Protein AF-A0A271LH63-F1 (afdb_monomer)

Nearest PDB struc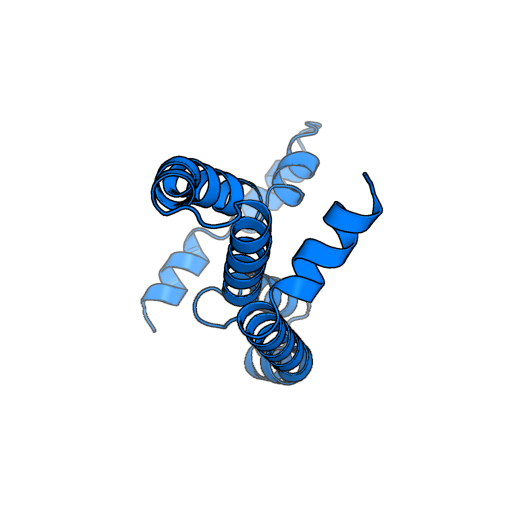tures (foldseek):
  8thi-assembly1_A  TM=7.192E-01  e=2.950E-02  Haemophilus influenzae Rd KW20

Organism: NCBI:txid241416

Foldseek 3Di:
DVVVVVVVVPPQDPVNVVVVVVDPDPVVVVVVPPPPPVVLCVVLVVCVVVCVVVVHDSQLVSVLSSLVSVLVCCDVVNNVVLVVCCVVVVDDSVVSCVVCVVVSVVSVVVSVVCVVCVCVSVVVVVVVD

Structure (mmCIF, N/CA/C/O backbone):
data_AF-A0A271LH63-F1
#
_entry.id   AF-A0A271LH63-F1
#
loop_
_atom_site.group_PDB
_atom_site.id
_atom_site.type_symbol
_atom_site.label_atom_id
_atom_site.label_alt_id
_atom_site.label_comp_id
_atom_site.label_asym_id
_atom_site.label_entity_id
_atom_site.label_seq_id
_atom_site.pdbx_PDB_ins_code
_atom_site.Cartn_x
_atom_site.Cartn_y
_atom_site.Cartn_z
_atom_site.occupancy
_atom_site.B_iso_or_equiv
_atom_site.auth_seq_id
_atom_site.auth_comp_id
_atom_site.auth_asym_id
_atom_site.auth_atom_id
_atom_site.pdbx_PDB_model_num
ATOM 1 N N . MET A 1 1 ? 2.373 13.135 -20.362 1.00 41.72 1 MET A N 1
ATOM 2 C CA . MET A 1 1 ? 3.712 12.720 -20.856 1.00 41.72 1 MET A CA 1
ATOM 3 C C . MET A 1 1 ? 4.876 13.642 -20.453 1.00 41.72 1 MET A C 1
ATOM 5 O O . MET A 1 1 ? 6.009 13.194 -20.572 1.00 41.72 1 MET A O 1
ATOM 9 N N . ARG A 1 2 ? 4.662 14.882 -19.965 1.00 28.45 2 ARG A N 1
ATOM 10 C CA . ARG A 1 2 ? 5.755 15.718 -19.408 1.00 28.45 2 ARG A CA 1
ATOM 11 C C . ARG A 1 2 ? 6.118 15.373 -17.955 1.00 28.45 2 ARG A C 1
ATOM 13 O O . ARG A 1 2 ? 7.293 15.272 -17.653 1.00 28.45 2 ARG A O 1
ATOM 20 N N . VAL A 1 3 ? 5.133 15.033 -17.122 1.00 44.97 3 VAL A N 1
ATOM 21 C CA . VAL A 1 3 ? 5.335 14.721 -15.689 1.00 44.97 3 VAL A CA 1
ATOM 22 C C . VAL A 1 3 ? 6.283 13.531 -15.435 1.00 44.97 3 VAL A C 1
ATOM 24 O O . VAL A 1 3 ? 7.049 13.549 -14.482 1.00 44.97 3 VAL A O 1
ATOM 27 N N . GLN A 1 4 ? 6.325 12.529 -16.324 1.00 42.66 4 GLN A N 1
ATOM 28 C CA . GLN A 1 4 ? 7.280 11.412 -16.198 1.00 42.66 4 GLN A CA 1
ATOM 29 C C . GLN A 1 4 ? 8.722 11.751 -16.617 1.00 42.66 4 GLN A C 1
ATOM 31 O O . GLN A 1 4 ? 9.629 10.960 -16.359 1.00 42.66 4 GLN A O 1
ATOM 36 N N . ARG A 1 5 ? 8.962 12.894 -17.278 1.00 45.81 5 ARG A N 1
ATOM 37 C CA . ARG A 1 5 ? 10.326 13.337 -17.610 1.00 45.81 5 ARG A CA 1
ATOM 38 C C . ARG A 1 5 ? 10.970 14.101 -16.457 1.00 45.81 5 ARG A C 1
ATOM 40 O O . ARG A 1 5 ? 12.153 13.883 -16.230 1.00 45.81 5 ARG A O 1
ATOM 47 N N . GLU A 1 6 ? 10.208 14.893 -15.702 1.00 44.25 6 GLU A N 1
ATOM 48 C CA . GLU A 1 6 ? 10.686 15.519 -14.458 1.00 44.25 6 GLU A CA 1
ATOM 49 C C . GLU A 1 6 ? 11.124 14.462 -13.429 1.00 44.25 6 GLU A C 1
ATOM 51 O O . GLU A 1 6 ? 12.236 14.524 -12.920 1.00 44.25 6 GLU A O 1
ATOM 56 N N . PHE A 1 7 ? 10.332 13.401 -13.223 1.00 44.56 7 PHE A N 1
ATOM 57 C CA . PHE A 1 7 ? 10.692 12.322 -12.285 1.00 44.56 7 PHE A CA 1
ATOM 58 C C . PHE A 1 7 ? 11.951 11.534 -12.705 1.00 44.56 7 PHE A C 1
ATOM 60 O O . PHE A 1 7 ? 12.627 10.923 -11.881 1.00 44.56 7 PHE A O 1
ATOM 67 N N . ARG A 1 8 ? 12.299 11.559 -14.000 1.00 47.34 8 ARG A N 1
ATOM 68 C CA . ARG A 1 8 ? 13.537 10.965 -14.528 1.00 47.34 8 ARG A CA 1
ATOM 69 C C . ARG A 1 8 ? 14.772 11.826 -14.226 1.00 47.34 8 ARG A C 1
ATOM 71 O O . ARG A 1 8 ? 15.874 11.288 -14.251 1.00 47.34 8 ARG A O 1
ATOM 78 N N . ALA A 1 9 ? 14.607 13.124 -13.962 1.00 46.03 9 ALA A N 1
ATOM 79 C CA . ALA A 1 9 ? 15.708 14.037 -13.649 1.00 46.03 9 ALA A CA 1
ATOM 80 C C . ALA A 1 9 ? 16.140 13.968 -12.172 1.00 46.03 9 ALA A C 1
ATOM 82 O O . ALA A 1 9 ? 17.325 14.140 -11.888 1.00 46.03 9 ALA A O 1
ATOM 83 N N . ASP A 1 10 ? 15.215 13.636 -11.266 1.00 42.78 10 ASP A N 1
ATOM 84 C CA . ASP A 1 10 ? 15.489 13.459 -9.829 1.00 42.78 10 ASP A CA 1
ATOM 85 C C . ASP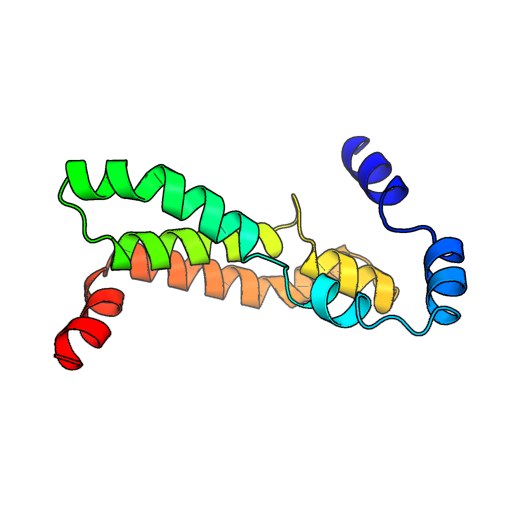 A 1 10 ? 15.842 12.013 -9.443 1.00 42.78 10 ASP A C 1
ATOM 87 O O . ASP A 1 10 ? 16.282 11.742 -8.322 1.00 42.78 10 ASP A O 1
ATOM 91 N N . LEU A 1 11 ? 15.718 11.070 -10.385 1.00 53.12 11 LEU A N 1
ATOM 92 C CA . LEU A 1 11 ? 16.282 9.735 -10.236 1.00 53.12 11 LEU A CA 1
ATOM 93 C C . LEU A 1 11 ? 17.809 9.849 -10.311 1.00 53.12 11 LEU A C 1
ATOM 95 O O . LEU A 1 11 ? 18.380 9.966 -11.394 1.00 53.12 11 LEU A O 1
ATOM 99 N N . VAL A 1 12 ? 18.429 9.886 -9.130 1.00 54.09 12 VAL A N 1
ATOM 100 C CA . VAL A 1 12 ? 19.868 9.966 -8.837 1.00 54.09 12 VAL A CA 1
ATOM 101 C C . VAL A 1 12 ? 20.747 9.807 -10.089 1.00 54.09 12 VAL A C 1
ATOM 103 O O . VAL A 1 12 ? 20.845 8.702 -10.631 1.00 54.09 12 VAL A O 1
ATOM 106 N N . PRO A 1 13 ? 21.435 10.869 -10.554 1.00 50.44 13 PRO A N 1
ATOM 107 C CA . PRO A 1 13 ? 22.235 10.780 -11.764 1.00 50.44 13 PRO A CA 1
ATOM 108 C C . PRO A 1 13 ? 23.262 9.644 -11.624 1.00 50.44 13 PRO A C 1
ATOM 110 O O . PRO A 1 13 ? 23.877 9.507 -10.562 1.00 50.44 13 PRO A O 1
ATOM 113 N N . PRO A 1 14 ? 23.536 8.849 -12.675 1.00 53.69 14 PRO A N 1
ATOM 114 C CA . PRO A 1 14 ? 24.451 7.703 -12.592 1.00 53.69 14 PRO A CA 1
ATOM 115 C C . PRO A 1 14 ? 25.862 8.088 -12.102 1.00 53.69 14 PRO A C 1
ATOM 117 O O . PRO A 1 14 ? 26.578 7.285 -11.504 1.00 53.69 14 PRO A O 1
ATOM 120 N N . ARG A 1 15 ? 26.248 9.362 -12.265 1.00 51.31 15 ARG A N 1
ATOM 121 C CA . ARG A 1 15 ? 27.494 9.929 -11.722 1.00 51.31 15 ARG A CA 1
ATOM 122 C C . ARG A 1 15 ? 27.470 10.157 -10.201 1.00 51.31 15 ARG A C 1
ATOM 124 O O . ARG A 1 15 ? 28.532 10.107 -9.581 1.00 51.31 15 ARG A O 1
ATOM 131 N N . ALA A 1 16 ? 26.304 10.380 -9.591 1.00 53.69 16 ALA A N 1
ATOM 132 C CA . ALA A 1 16 ? 26.151 10.489 -8.139 1.00 53.69 16 ALA A CA 1
ATOM 133 C C . ALA A 1 16 ? 26.241 9.116 -7.453 1.00 53.69 16 ALA A C 1
ATOM 135 O O . ALA A 1 16 ? 26.915 9.015 -6.431 1.00 53.69 16 ALA A O 1
ATOM 136 N N . ILE A 1 17 ? 25.701 8.049 -8.060 1.00 56.34 17 ILE A N 1
ATOM 137 C CA . ILE A 1 17 ? 25.855 6.662 -7.569 1.00 56.34 17 ILE A CA 1
ATOM 138 C C . ILE A 1 17 ? 27.336 6.251 -7.571 1.00 56.34 17 ILE A C 1
ATOM 140 O O . ILE A 1 17 ? 27.852 5.735 -6.579 1.00 56.34 17 ILE A O 1
ATOM 144 N N . CYS A 1 18 ? 28.065 6.569 -8.646 1.00 52.38 18 CYS A N 1
ATOM 145 C CA . CYS A 1 18 ? 29.489 6.249 -8.753 1.00 52.38 18 CYS A CA 1
ATOM 146 C C . CYS A 1 18 ? 30.374 7.050 -7.770 1.00 52.38 18 CYS A C 1
ATOM 148 O O . CYS A 1 18 ? 31.422 6.558 -7.353 1.0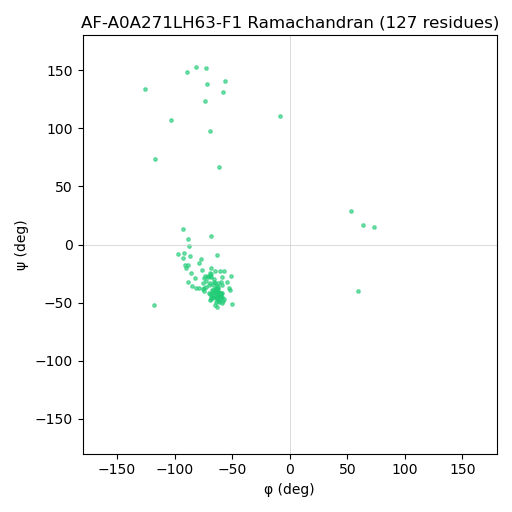0 52.38 18 CYS A O 1
ATOM 150 N N . ARG A 1 19 ? 29.960 8.262 -7.357 1.00 49.91 19 ARG A N 1
ATOM 151 C CA . ARG A 1 19 ? 30.606 8.998 -6.247 1.00 49.91 19 ARG A CA 1
ATOM 152 C C . ARG A 1 19 ? 30.238 8.434 -4.878 1.00 49.91 19 ARG A C 1
ATOM 154 O O . ARG A 1 19 ? 31.077 8.451 -3.981 1.00 49.91 19 ARG A O 1
ATOM 161 N N . TYR A 1 20 ? 29.024 7.916 -4.720 1.00 53.91 20 TYR A N 1
ATOM 162 C CA . TYR A 1 20 ? 28.556 7.330 -3.467 1.00 53.91 20 TYR A CA 1
ATOM 163 C C . TYR A 1 20 ? 29.320 6.045 -3.109 1.00 53.91 20 TYR A C 1
ATOM 165 O O . TYR A 1 20 ? 29.666 5.846 -1.946 1.00 53.91 20 TYR A O 1
ATOM 173 N N . GLY A 1 21 ? 29.716 5.246 -4.110 1.00 49.44 21 GLY A N 1
ATOM 174 C CA . GLY A 1 21 ? 30.500 4.013 -3.935 1.00 49.44 21 GLY A CA 1
ATOM 175 C C . GLY A 1 21 ? 31.908 4.177 -3.335 1.00 49.44 21 GLY A C 1
ATOM 176 O O . GLY A 1 21 ? 32.535 3.180 -2.989 1.00 49.44 21 GLY A O 1
ATOM 177 N N . ARG A 1 22 ? 32.421 5.407 -3.172 1.00 56.28 22 ARG A N 1
ATOM 178 C CA . ARG A 1 22 ? 33.727 5.671 -2.531 1.00 56.28 22 ARG A CA 1
ATOM 179 C C . ARG A 1 22 ? 33.617 6.041 -1.043 1.00 56.28 22 ARG A C 1
ATOM 181 O O . ARG A 1 22 ? 34.631 6.093 -0.351 1.00 56.28 22 ARG A O 1
ATOM 188 N N . THR A 1 23 ? 32.412 6.255 -0.516 1.00 51.34 23 THR A N 1
ATOM 189 C CA . THR A 1 23 ? 32.213 6.698 0.873 1.00 51.34 23 THR A CA 1
ATOM 190 C C . THR A 1 23 ? 31.759 5.513 1.730 1.00 51.34 23 THR A C 1
ATOM 192 O O . THR A 1 23 ? 30.624 5.071 1.611 1.00 51.34 23 THR A O 1
ATOM 195 N N . ARG A 1 24 ? 32.640 4.990 2.602 1.00 48.41 24 ARG A N 1
ATOM 196 C CA . ARG A 1 24 ? 32.351 3.950 3.621 1.00 48.41 24 ARG A CA 1
ATOM 197 C C . ARG A 1 24 ? 31.298 4.423 4.651 1.00 48.41 24 ARG A C 1
ATOM 199 O O . ARG A 1 24 ? 31.635 4.635 5.814 1.00 48.41 24 ARG A O 1
ATOM 206 N N . ARG A 1 25 ? 30.039 4.651 4.267 1.00 52.47 25 ARG A N 1
ATOM 207 C CA . ARG A 1 25 ? 28.961 5.003 5.210 1.00 52.47 25 ARG A CA 1
ATOM 208 C C . ARG A 1 25 ? 27.761 4.057 5.070 1.00 52.47 25 ARG A C 1
ATOM 210 O O . ARG A 1 25 ? 27.319 3.828 3.949 1.00 52.47 25 ARG A O 1
ATOM 217 N N . PRO A 1 26 ? 27.204 3.539 6.184 1.00 57.75 26 PRO A N 1
ATOM 218 C CA . PRO A 1 26 ? 26.125 2.537 6.187 1.00 57.75 26 PRO A CA 1
ATOM 219 C C . PRO A 1 26 ? 24.753 3.037 5.677 1.00 57.75 26 PRO A C 1
ATOM 221 O O . PRO A 1 26 ? 23.767 2.310 5.743 1.00 57.75 26 PRO A O 1
ATOM 224 N N . SER A 1 27 ? 24.654 4.257 5.145 1.00 58.72 27 SER A N 1
ATOM 225 C CA . SER A 1 27 ? 23.387 4.918 4.796 1.00 58.72 27 SER A CA 1
ATOM 226 C C . SER A 1 27 ? 22.632 4.293 3.611 1.00 58.72 27 SER A C 1
ATOM 228 O O . SER A 1 27 ? 21.412 4.403 3.557 1.00 58.72 27 SER A O 1
ATOM 230 N N . PHE A 1 28 ? 23.315 3.595 2.696 1.00 58.34 28 PHE A N 1
ATOM 231 C CA . PHE A 1 28 ? 22.670 2.936 1.546 1.00 58.34 28 PHE A CA 1
ATOM 232 C C . PHE A 1 28 ? 21.720 1.802 1.961 1.00 58.34 28 PHE A C 1
ATOM 234 O O . PHE A 1 28 ? 20.686 1.585 1.332 1.00 58.34 28 PHE A O 1
ATOM 241 N N . VAL A 1 29 ? 22.058 1.114 3.055 1.00 63.00 29 VAL A N 1
ATOM 242 C CA . VAL A 1 29 ? 21.246 0.036 3.627 1.00 63.00 29 VAL A CA 1
ATOM 243 C C . VAL A 1 29 ? 19.906 0.625 4.068 1.00 63.00 29 VAL A C 1
ATOM 245 O O . VAL A 1 29 ? 18.861 0.225 3.576 1.00 63.00 29 VAL A O 1
ATOM 248 N N . ILE A 1 30 ? 19.941 1.680 4.884 1.00 63.97 30 ILE A N 1
ATOM 249 C CA . ILE A 1 30 ? 18.742 2.338 5.421 1.00 63.97 30 ILE A CA 1
ATOM 250 C C . ILE A 1 30 ? 17.844 2.926 4.326 1.00 63.97 30 ILE A C 1
ATOM 252 O O . ILE A 1 30 ? 16.635 2.729 4.379 1.00 63.97 30 ILE A O 1
ATOM 256 N N . SER A 1 31 ? 18.401 3.589 3.308 1.00 59.66 31 SER A N 1
ATOM 257 C CA . SER A 1 31 ? 17.587 4.190 2.238 1.00 59.66 31 SER A CA 1
ATOM 258 C C . SER A 1 31 ? 16.892 3.172 1.330 1.00 59.66 31 SER A C 1
ATOM 260 O O . SER A 1 31 ? 15.908 3.526 0.695 1.00 59.66 31 SER A O 1
ATOM 262 N N . THR A 1 32 ? 17.367 1.925 1.280 1.00 63.69 32 THR A N 1
ATOM 263 C CA . THR A 1 32 ? 16.748 0.864 0.466 1.00 63.69 32 THR A CA 1
ATOM 264 C C . THR A 1 32 ? 15.611 0.150 1.211 1.00 63.69 32 THR A C 1
ATOM 266 O O . THR A 1 32 ? 14.714 -0.388 0.575 1.00 63.69 32 THR A O 1
ATOM 269 N N . PHE A 1 33 ? 15.615 0.164 2.552 1.00 59.66 33 PHE A N 1
ATOM 270 C CA . PHE A 1 33 ? 14.611 -0.520 3.388 1.00 59.66 33 PHE A CA 1
ATOM 271 C C . PHE A 1 33 ? 13.418 0.347 3.805 1.00 59.66 33 PHE A C 1
ATOM 273 O O . PHE A 1 33 ? 12.462 -0.171 4.370 1.00 59.66 33 PHE A O 1
ATOM 280 N N . MET A 1 34 ? 13.487 1.661 3.604 1.00 64.75 34 MET A N 1
ATOM 281 C CA . MET A 1 34 ? 12.478 2.602 4.106 1.00 64.75 34 MET A CA 1
ATOM 282 C C . MET A 1 34 ? 11.366 2.902 3.091 1.00 64.75 34 MET A C 1
ATOM 284 O O . MET A 1 34 ? 10.637 3.873 3.286 1.00 64.75 34 MET A O 1
ATOM 288 N N . ASP A 1 35 ? 11.242 2.135 2.007 1.00 75.12 35 ASP A N 1
ATOM 289 C CA . ASP A 1 35 ? 10.117 2.328 1.090 1.00 75.12 35 ASP A CA 1
ATOM 290 C C .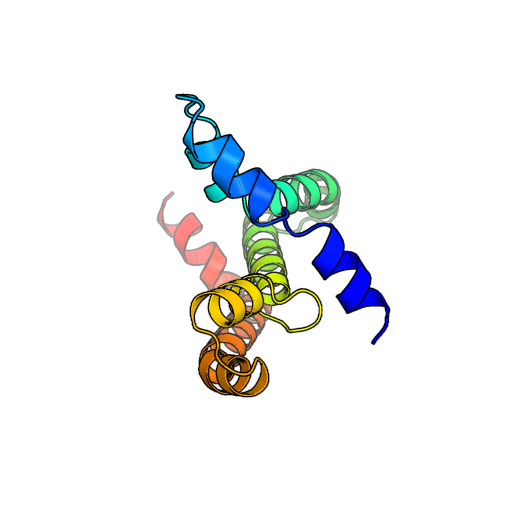 ASP A 1 35 ? 8.810 1.819 1.730 1.00 75.12 35 ASP A C 1
ATOM 292 O O . ASP A 1 35 ? 8.830 1.018 2.661 1.00 75.12 35 ASP A O 1
ATOM 296 N N . GLU A 1 36 ? 7.688 2.413 1.329 1.00 79.19 36 GLU A N 1
ATOM 297 C CA . GLU A 1 36 ? 6.316 2.276 1.855 1.00 79.19 36 GLU A CA 1
ATOM 298 C C . GLU A 1 36 ? 6.036 2.625 3.336 1.00 79.19 36 GLU A C 1
ATOM 300 O O . GLU A 1 36 ? 5.007 3.250 3.623 1.00 79.19 36 GLU A O 1
ATOM 305 N N . ILE A 1 37 ? 6.915 2.281 4.286 1.00 86.19 37 ILE A N 1
ATOM 306 C CA . ILE A 1 37 ? 6.657 2.408 5.736 1.00 86.19 37 ILE A CA 1
ATOM 307 C C . ILE A 1 37 ? 6.341 3.857 6.160 1.00 86.19 37 ILE A C 1
ATOM 309 O O . ILE A 1 37 ? 5.371 4.057 6.896 1.00 86.19 37 ILE A O 1
ATOM 313 N N . PRO A 1 38 ? 7.076 4.896 5.708 1.00 87.62 38 PRO A N 1
ATOM 314 C CA . PRO A 1 38 ? 6.795 6.281 6.093 1.00 87.62 38 PRO A CA 1
ATOM 315 C C . PRO A 1 38 ? 5.419 6.766 5.625 1.00 87.62 38 PRO A C 1
ATOM 317 O O . PRO A 1 38 ? 4.751 7.513 6.339 1.00 87.62 38 PRO A O 1
ATOM 320 N N . LEU A 1 39 ? 4.980 6.323 4.442 1.00 85.88 39 LEU A N 1
ATOM 321 C CA . LEU A 1 39 ? 3.678 6.680 3.884 1.00 85.88 39 LEU A CA 1
ATOM 322 C C . LEU A 1 39 ? 2.547 6.031 4.688 1.00 85.88 39 LEU A C 1
ATOM 324 O O . LEU A 1 39 ? 1.560 6.699 5.007 1.00 85.88 39 LEU A O 1
ATOM 328 N N . LEU A 1 40 ? 2.711 4.757 5.059 1.00 89.25 40 LEU A N 1
ATOM 329 C CA . LEU A 1 40 ? 1.763 4.044 5.912 1.00 89.25 40 LEU A CA 1
ATOM 330 C C . LEU A 1 40 ? 1.670 4.683 7.300 1.00 89.25 40 LEU A C 1
ATOM 332 O O . LEU A 1 40 ? 0.574 4.930 7.785 1.00 89.25 40 LEU A O 1
ATOM 336 N N . LEU A 1 41 ? 2.805 4.981 7.935 1.00 91.56 41 LEU A N 1
ATOM 337 C CA . LEU A 1 41 ? 2.829 5.590 9.264 1.00 91.56 41 LEU A CA 1
ATOM 338 C C . LEU A 1 41 ? 2.128 6.947 9.265 1.00 91.56 41 LEU A C 1
ATOM 340 O O . LEU A 1 41 ? 1.263 7.177 10.105 1.00 91.56 41 LEU A O 1
ATOM 344 N N . LEU A 1 42 ? 2.437 7.807 8.293 1.00 91.88 42 LEU A N 1
ATOM 345 C CA . LEU A 1 42 ? 1.823 9.126 8.181 1.00 91.88 42 LEU A CA 1
ATOM 346 C C . LEU A 1 42 ? 0.306 9.031 7.981 1.00 91.88 42 LEU A C 1
ATOM 348 O O . LEU A 1 42 ? -0.457 9.684 8.690 1.00 91.88 42 LEU A O 1
ATOM 352 N N . THR A 1 43 ? -0.143 8.193 7.047 1.00 88.00 43 THR A N 1
ATOM 353 C CA . THR A 1 43 ? -1.576 8.030 6.757 1.00 88.00 43 THR A CA 1
ATOM 354 C C . THR A 1 43 ? -2.329 7.377 7.913 1.00 88.00 43 THR A C 1
ATOM 356 O O . THR A 1 43 ? -3.413 7.835 8.282 1.00 88.00 43 THR A O 1
ATOM 359 N N . LEU A 1 44 ? -1.753 6.352 8.537 1.00 90.56 44 LEU A N 1
ATOM 360 C CA . LEU A 1 44 ? -2.369 5.640 9.649 1.00 90.56 44 LEU A CA 1
ATOM 361 C C . LEU A 1 44 ? -2.453 6.521 10.896 1.00 90.56 44 LEU A C 1
ATOM 363 O O . LEU A 1 44 ? -3.517 6.596 11.496 1.00 90.56 44 LEU A O 1
ATOM 367 N N . GLN A 1 45 ? -1.390 7.242 11.256 1.00 89.25 45 GLN A N 1
ATOM 368 C CA . GLN A 1 45 ? -1.377 8.126 12.431 1.00 89.25 45 GLN A CA 1
ATOM 369 C C . GLN A 1 45 ? -2.364 9.288 12.291 1.00 89.25 45 GLN A C 1
ATOM 371 O O . GLN A 1 45 ? -3.035 9.638 13.260 1.00 89.25 45 GLN A O 1
ATOM 376 N N . LEU A 1 46 ? -2.497 9.850 11.086 1.00 91.94 46 LEU A N 1
ATOM 377 C CA . LEU A 1 46 ? -3.486 10.891 10.801 1.00 91.94 46 LEU A CA 1
ATOM 378 C C . LEU A 1 46 ? -4.923 10.362 10.886 1.00 91.94 46 LEU A C 1
ATOM 380 O O . LEU A 1 46 ? -5.802 11.056 11.394 1.00 91.94 46 LEU A O 1
ATOM 384 N N . THR A 1 47 ? -5.173 9.140 10.408 1.00 86.31 47 THR A N 1
ATOM 385 C CA . THR A 1 47 ? -6.539 8.597 10.313 1.00 86.31 47 THR A CA 1
ATOM 386 C C . THR A 1 47 ? -6.971 7.839 11.576 1.00 86.31 47 THR A C 1
ATOM 388 O O . THR A 1 47 ? -8.165 7.708 11.833 1.00 86.31 47 THR A O 1
ATOM 391 N N . PHE A 1 48 ? -6.031 7.394 12.417 1.00 85.94 48 PHE A N 1
ATOM 392 C CA . PHE A 1 48 ? -6.281 6.676 13.673 1.00 85.94 48 PHE A CA 1
ATOM 393 C C . PHE A 1 48 ? -7.303 7.359 14.606 1.00 85.94 48 PHE A C 1
ATOM 395 O O . PHE A 1 48 ? -8.269 6.693 15.000 1.00 85.94 48 PHE A O 1
ATOM 402 N N . PRO A 1 49 ? -7.183 8.663 14.939 1.00 87.69 49 PRO A N 1
ATOM 403 C CA . PRO A 1 49 ? -8.184 9.332 15.774 1.00 87.69 49 PRO A CA 1
ATOM 404 C C . PRO A 1 49 ? -9.553 9.447 15.084 1.00 87.69 49 PRO A C 1
ATOM 406 O O . PRO A 1 49 ? -10.580 9.406 15.755 1.00 87.69 49 PRO A O 1
ATOM 409 N N . LEU A 1 50 ? -9.597 9.527 13.747 1.00 87.94 50 LEU A N 1
ATOM 410 C CA . LEU A 1 50 ? -10.858 9.520 13.003 1.00 87.94 50 LEU A CA 1
ATOM 411 C C . LEU A 1 50 ? -11.576 8.173 13.161 1.00 87.94 50 LEU A C 1
ATOM 413 O O . LEU A 1 50 ? -12.733 8.124 13.561 1.00 87.94 50 LEU A O 1
ATOM 417 N N . ILE A 1 51 ? -10.888 7.068 12.892 1.00 85.25 51 ILE A N 1
ATOM 418 C CA . ILE A 1 51 ? -11.492 5.724 12.840 1.00 85.25 51 ILE A CA 1
ATOM 419 C C . ILE A 1 51 ? -11.998 5.297 14.215 1.00 85.25 51 ILE A C 1
ATOM 421 O O . ILE A 1 51 ? -13.098 4.759 14.336 1.00 85.25 51 ILE A O 1
ATOM 425 N N . THR A 1 52 ? -11.214 5.596 15.251 1.00 83.62 52 THR A N 1
ATOM 426 C CA . THR A 1 52 ? -11.583 5.322 16.643 1.00 83.62 52 THR A CA 1
ATOM 427 C C . THR A 1 52 ? -12.781 6.157 17.099 1.00 83.62 52 THR A C 1
ATOM 429 O O . THR A 1 52 ? -13.612 5.648 17.845 1.00 83.62 52 THR A O 1
ATOM 432 N N . SER A 1 53 ? -12.948 7.387 16.594 1.00 83.31 53 SER A N 1
ATOM 433 C CA . SER A 1 53 ? -14.149 8.201 16.855 1.00 83.31 53 SER A CA 1
ATOM 434 C C . SER A 1 53 ? -15.412 7.678 16.155 1.00 83.31 53 SER A C 1
ATOM 436 O O . SER A 1 53 ? -16.518 7.856 16.660 1.00 83.31 53 SER A O 1
ATOM 438 N N . LEU A 1 54 ? -15.247 6.998 15.016 1.00 82.12 54 LEU A N 1
ATOM 439 C CA . LEU A 1 54 ? -16.323 6.387 14.232 1.00 82.12 54 LEU A CA 1
ATOM 440 C C . LEU A 1 54 ? -16.676 4.955 14.688 1.00 82.12 54 LEU A C 1
ATOM 442 O O . LEU A 1 54 ? -17.591 4.353 14.130 1.00 82.12 54 LEU A O 1
ATOM 446 N N . GLY A 1 55 ? -15.980 4.404 15.690 1.00 78.62 55 GLY A N 1
ATOM 447 C CA . GLY A 1 55 ? -16.240 3.060 16.223 1.00 78.62 55 GLY A CA 1
ATOM 448 C C . GLY A 1 55 ? -15.805 1.906 15.309 1.00 78.62 55 GLY A C 1
ATOM 449 O O . GLY A 1 55 ? -16.220 0.769 15.525 1.00 78.62 55 GLY A O 1
ATOM 450 N N . PHE A 1 56 ? -14.983 2.175 14.293 1.00 79.25 56 PHE A N 1
ATOM 451 C CA . PHE A 1 56 ? -14.410 1.141 13.429 1.00 79.25 56 PHE A CA 1
ATOM 452 C C . PHE A 1 56 ? -13.187 0.479 14.076 1.00 79.25 56 PHE A C 1
ATOM 454 O O . PHE A 1 56 ? -12.462 1.102 14.855 1.00 79.25 56 PHE A O 1
ATOM 461 N N . ASP A 1 57 ? -12.923 -0.780 13.712 1.00 83.12 57 ASP A N 1
ATOM 462 C CA . ASP A 1 57 ? -11.745 -1.499 14.195 1.00 83.12 57 ASP A CA 1
ATOM 463 C C . ASP A 1 57 ? -10.455 -0.971 13.518 1.00 83.12 57 ASP A C 1
ATOM 465 O O . ASP A 1 57 ? -10.351 -0.976 12.282 1.00 83.12 57 ASP A O 1
ATOM 469 N N . PRO A 1 58 ? -9.454 -0.514 14.296 1.00 81.19 58 PRO A N 1
ATOM 470 C CA . PRO A 1 58 ? -8.230 0.070 13.753 1.00 81.19 58 PRO A CA 1
ATOM 471 C C . PRO A 1 58 ? -7.338 -0.950 13.029 1.00 81.19 58 PRO A C 1
ATOM 473 O O . PRO A 1 58 ? -6.579 -0.561 12.140 1.00 81.19 58 PRO A O 1
ATOM 476 N N . ILE A 1 59 ? -7.422 -2.242 13.366 1.00 84.31 59 ILE A N 1
ATOM 477 C CA . ILE A 1 59 ? -6.629 -3.301 12.729 1.00 84.31 59 ILE A CA 1
ATOM 478 C C . ILE A 1 59 ? -7.114 -3.499 11.299 1.00 84.31 59 ILE A C 1
ATOM 480 O O . ILE A 1 59 ? -6.306 -3.508 10.369 1.00 84.31 59 ILE A O 1
ATOM 484 N N . TRP A 1 60 ? -8.431 -3.597 11.107 1.00 84.25 60 TRP A N 1
ATOM 485 C CA . TRP A 1 60 ? -9.012 -3.724 9.772 1.00 84.25 60 TRP A CA 1
ATOM 486 C C . TRP A 1 60 ? -8.602 -2.553 8.871 1.00 84.25 60 TRP A C 1
ATOM 488 O O . TRP A 1 60 ? -8.127 -2.763 7.752 1.00 84.25 60 TRP A O 1
ATOM 498 N N . PHE A 1 61 ? -8.695 -1.323 9.381 1.00 85.12 61 PHE A N 1
ATOM 499 C CA . PHE A 1 61 ? -8.285 -0.146 8.621 1.00 85.12 61 PHE A CA 1
ATOM 500 C C . PHE A 1 61 ? -6.783 -0.147 8.296 1.00 85.12 61 PHE A C 1
ATOM 502 O O . PHE A 1 61 ? -6.385 0.214 7.185 1.00 85.12 61 PHE A O 1
ATOM 509 N N . GLY A 1 62 ? -5.932 -0.571 9.234 1.00 88.00 62 GLY A N 1
ATOM 510 C CA . GLY A 1 62 ? -4.491 -0.685 9.006 1.00 88.00 62 GLY A CA 1
ATOM 511 C C . GLY A 1 62 ? -4.155 -1.660 7.874 1.00 88.00 62 GLY A C 1
ATOM 512 O O . GLY A 1 62 ? -3.358 -1.341 6.995 1.00 88.00 62 GLY A O 1
ATOM 513 N N . VAL A 1 63 ? -4.825 -2.814 7.832 1.00 87.69 63 VAL A N 1
ATOM 514 C CA . VAL A 1 63 ? -4.634 -3.811 6.766 1.00 87.69 63 VAL A CA 1
ATOM 515 C C . VAL A 1 63 ? -5.101 -3.272 5.412 1.00 87.69 63 VAL A C 1
ATOM 517 O O . VAL A 1 63 ? -4.385 -3.400 4.418 1.00 87.69 63 VAL A O 1
ATOM 520 N N . VAL A 1 64 ? -6.272 -2.629 5.358 1.00 88.12 64 VAL A N 1
ATOM 521 C CA . VAL A 1 64 ? -6.800 -2.052 4.111 1.00 88.12 64 VAL A CA 1
ATOM 522 C C . VAL A 1 64 ? -5.909 -0.916 3.606 1.00 88.12 64 VAL A C 1
ATOM 524 O O . VAL A 1 64 ? -5.576 -0.884 2.422 1.00 88.12 64 VAL A O 1
ATOM 527 N N . SER A 1 65 ? -5.473 -0.009 4.482 1.00 89.38 65 SER A N 1
ATOM 528 C CA . SER A 1 65 ? -4.597 1.107 4.099 1.00 89.38 65 SER A CA 1
ATOM 529 C C . SER A 1 65 ? -3.223 0.631 3.612 1.00 89.38 65 SER A C 1
ATOM 531 O O . SER A 1 65 ? -2.741 1.141 2.600 1.00 89.38 65 SER A O 1
ATOM 533 N N . MET A 1 66 ? -2.647 -0.408 4.229 1.00 89.25 66 MET A N 1
ATOM 534 C CA . MET A 1 66 ? -1.426 -1.061 3.740 1.00 89.25 66 MET A CA 1
ATOM 535 C C . MET A 1 66 ? -1.600 -1.599 2.319 1.00 89.25 66 MET A C 1
ATOM 537 O O . MET A 1 66 ? -0.794 -1.292 1.443 1.00 89.25 66 MET A O 1
ATOM 541 N N . MET A 1 67 ? -2.685 -2.332 2.051 1.00 89.38 67 MET A N 1
ATOM 542 C CA . MET A 1 67 ? -2.933 -2.855 0.705 1.00 89.38 67 MET A CA 1
ATOM 543 C C . MET A 1 67 ? -3.101 -1.753 -0.345 1.00 89.38 67 MET A C 1
ATOM 545 O O . MET A 1 67 ? -2.596 -1.893 -1.458 1.00 89.38 67 MET A O 1
ATOM 549 N N . MET A 1 68 ? -3.754 -0.640 0.002 1.00 88.19 68 MET A N 1
ATOM 550 C CA . M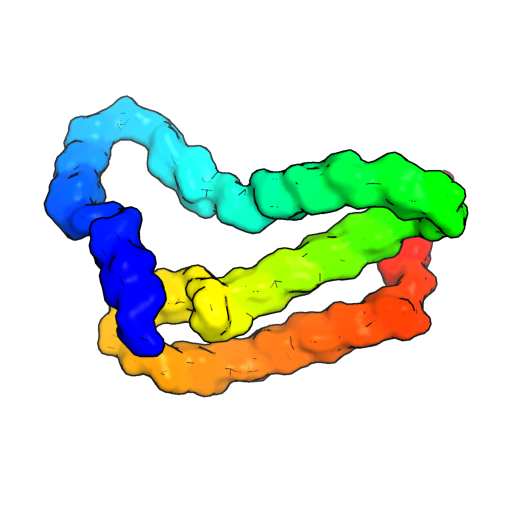ET A 1 68 ? -3.902 0.502 -0.908 1.00 88.19 68 MET A CA 1
ATOM 551 C C . MET A 1 68 ? -2.549 1.121 -1.275 1.00 88.19 68 MET A C 1
ATOM 553 O O . MET A 1 68 ? -2.305 1.417 -2.447 1.00 88.19 68 MET A O 1
ATOM 557 N N . VAL A 1 69 ? -1.647 1.265 -0.299 1.00 88.75 69 VAL A N 1
ATOM 558 C CA . VAL A 1 69 ? -0.279 1.750 -0.536 1.00 88.75 69 VAL A CA 1
ATOM 559 C C . VAL A 1 69 ? 0.493 0.784 -1.439 1.00 88.75 69 VAL A C 1
ATOM 561 O O . VAL A 1 69 ? 1.101 1.216 -2.419 1.00 88.75 69 VAL A O 1
ATOM 564 N N . THR A 1 70 ? 0.410 -0.525 -1.184 1.00 85.81 70 THR A N 1
ATOM 565 C CA . THR A 1 70 ? 1.067 -1.547 -2.014 1.00 85.81 70 THR A CA 1
ATOM 566 C C . THR A 1 70 ? 0.569 -1.520 -3.460 1.00 85.81 70 THR A C 1
ATOM 568 O O . THR A 1 70 ? 1.371 -1.568 -4.393 1.00 85.81 70 THR A O 1
ATOM 571 N N . ILE A 1 71 ? -0.744 -1.389 -3.679 1.00 86.94 71 ILE A N 1
ATOM 572 C CA . ILE A 1 71 ? -1.310 -1.265 -5.030 1.00 86.94 71 ILE A CA 1
ATOM 573 C C . ILE A 1 71 ? -0.784 0.002 -5.715 1.00 86.94 71 ILE A C 1
ATOM 575 O O . ILE A 1 71 ? -0.417 -0.057 -6.890 1.00 86.94 71 ILE A O 1
ATOM 579 N N . GLY A 1 72 ? -0.679 1.121 -4.990 1.00 84.56 72 GLY A N 1
ATOM 580 C CA . GLY A 1 72 ? -0.136 2.381 -5.505 1.00 84.56 72 GLY A CA 1
ATOM 581 C C . GLY A 1 72 ? 1.306 2.274 -6.013 1.00 84.56 72 GLY A C 1
ATOM 582 O O . GLY A 1 72 ? 1.648 2.893 -7.020 1.00 84.56 72 GLY A O 1
ATOM 583 N N . LEU A 1 73 ? 2.132 1.439 -5.377 1.00 83.06 73 LEU A N 1
ATOM 584 C CA . LEU A 1 73 ? 3.524 1.198 -5.780 1.00 83.06 73 LEU A CA 1
ATOM 585 C C . LEU A 1 73 ? 3.650 0.324 -7.032 1.00 83.06 73 LEU A C 1
ATOM 587 O O . LEU A 1 73 ? 4.613 0.459 -7.791 1.00 83.06 73 LEU A O 1
ATOM 591 N N . VAL A 1 74 ? 2.680 -0.560 -7.268 1.00 83.88 74 VAL A N 1
ATOM 592 C CA . VAL A 1 74 ? 2.664 -1.466 -8.426 1.00 83.88 74 VAL A CA 1
ATOM 593 C C . VAL A 1 74 ? 1.990 -0.821 -9.645 1.00 83.88 74 VAL A C 1
ATOM 595 O O . VAL A 1 74 ? 2.373 -1.101 -10.782 1.00 83.88 74 VAL A O 1
ATOM 598 N N . PHE A 1 75 ? 0.995 0.049 -9.445 1.00 80.75 75 PHE A N 1
ATOM 599 C CA . PHE A 1 75 ? 0.225 0.652 -10.536 1.00 80.75 75 PHE A CA 1
ATOM 600 C C . PHE A 1 75 ? 1.046 1.696 -11.321 1.00 80.75 75 PHE A C 1
ATOM 602 O O . PHE A 1 75 ? 1.676 2.558 -10.707 1.00 80.75 75 PHE A O 1
ATOM 609 N N . PRO A 1 76 ? 0.961 1.733 -12.669 1.00 71.00 76 PRO A N 1
ATOM 610 C CA . PRO A 1 76 ? 1.746 2.628 -13.524 1.00 71.00 76 PRO A CA 1
ATOM 611 C C . PRO A 1 76 ? 1.781 4.139 -13.224 1.00 71.00 76 PRO A C 1
ATOM 613 O O . PRO A 1 76 ? 2.787 4.7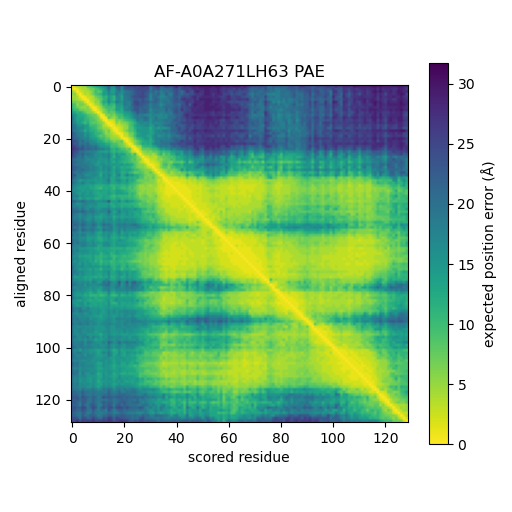40 -13.609 1.00 71.00 76 PRO A O 1
ATOM 616 N N . PRO A 1 77 ? 0.779 4.803 -12.595 1.00 69.62 77 PRO A N 1
ATOM 617 C CA . PRO A 1 77 ? 0.905 6.214 -12.210 1.00 69.62 77 PRO A CA 1
ATOM 618 C C . PRO A 1 77 ? 2.157 6.529 -11.379 1.00 69.62 77 PRO A C 1
ATOM 620 O O . PRO A 1 77 ? 2.759 7.578 -11.602 1.00 69.62 77 PRO A O 1
ATOM 623 N N . VAL A 1 78 ? 2.562 5.627 -10.476 1.00 72.69 78 VAL A N 1
ATOM 624 C CA . VAL A 1 78 ? 3.806 5.740 -9.691 1.00 72.69 78 VAL A CA 1
ATOM 625 C C . VAL A 1 78 ? 4.728 4.569 -10.023 1.00 72.69 78 VAL A C 1
ATOM 627 O O . VAL A 1 78 ? 5.866 4.795 -10.424 1.00 72.69 78 VAL A O 1
ATOM 630 N N . GLY A 1 79 ? 4.215 3.333 -9.935 1.00 71.62 79 GLY A N 1
ATOM 631 C CA . GLY A 1 79 ? 4.777 2.132 -10.563 1.00 71.62 79 GLY A CA 1
ATOM 632 C C . GLY A 1 79 ? 6.245 1.884 -10.245 1.00 71.62 79 GLY A C 1
ATOM 633 O O . GLY A 1 79 ? 6.967 1.353 -11.090 1.00 71.62 79 GLY A O 1
ATOM 634 N N . LEU A 1 80 ? 6.699 2.325 -9.071 1.00 78.88 80 LEU A N 1
ATOM 635 C CA . LEU A 1 80 ? 8.113 2.464 -8.746 1.00 78.88 80 LEU A CA 1
ATOM 636 C C . LEU A 1 80 ? 8.837 1.121 -8.862 1.00 78.88 80 LEU A C 1
ATOM 638 O O . LEU A 1 80 ? 9.896 1.038 -9.481 1.00 78.88 80 LEU A O 1
ATOM 642 N N . VAL A 1 81 ? 8.203 0.048 -8.387 1.00 80.06 81 VAL A N 1
ATOM 643 C CA . VAL A 1 81 ? 8.745 -1.314 -8.458 1.00 80.06 81 VAL A CA 1
ATOM 644 C C . VAL A 1 81 ? 8.925 -1.770 -9.912 1.00 80.06 81 VAL A C 1
ATOM 646 O O . VAL A 1 81 ? 9.989 -2.260 -10.289 1.00 80.06 81 VAL A O 1
ATOM 649 N N . ALA A 1 82 ? 7.917 -1.563 -10.767 1.00 78.12 82 ALA A N 1
ATOM 650 C CA . ALA A 1 82 ? 7.990 -1.930 -12.184 1.00 78.12 82 ALA A CA 1
ATOM 651 C C . ALA A 1 82 ? 8.979 -1.045 -12.966 1.00 78.12 82 ALA A C 1
ATOM 653 O O . ALA A 1 82 ? 9.648 -1.512 -13.890 1.00 78.12 82 ALA A O 1
ATOM 654 N N . PHE A 1 83 ? 9.105 0.225 -12.579 1.00 76.75 83 PHE A N 1
ATOM 655 C CA . PHE A 1 83 ? 10.037 1.173 -13.174 1.00 76.75 83 PHE A CA 1
ATOM 656 C C . PHE A 1 83 ? 11.493 0.810 -12.870 1.00 76.75 83 PHE A C 1
ATOM 658 O O . PHE A 1 83 ? 12.307 0.751 -13.793 1.00 76.75 83 PHE A O 1
ATOM 665 N N . VAL A 1 84 ? 11.816 0.485 -11.615 1.00 78.25 84 VAL A N 1
ATOM 666 C CA . VAL A 1 84 ? 13.163 0.047 -11.219 1.00 78.25 84 VAL A CA 1
ATOM 667 C C . VAL A 1 84 ? 13.559 -1.201 -12.006 1.00 78.25 84 VAL A C 1
ATOM 669 O O . VAL A 1 84 ? 14.589 -1.187 -12.680 1.00 78.25 84 VAL A O 1
ATOM 672 N N . VAL A 1 85 ? 12.702 -2.225 -12.045 1.00 77.94 85 VAL A N 1
ATOM 673 C CA . VAL A 1 85 ? 12.971 -3.461 -12.800 1.00 77.94 85 VAL A CA 1
ATOM 674 C C . VAL A 1 85 ? 13.174 -3.186 -14.293 1.00 77.94 85 VAL A C 1
ATOM 676 O O . VAL A 1 85 ? 14.111 -3.717 -14.888 1.00 77.94 85 VAL A O 1
ATOM 679 N N . GLY A 1 86 ? 12.362 -2.315 -14.902 1.00 75.81 86 GLY A N 1
ATOM 680 C CA . GLY A 1 86 ? 12.538 -1.911 -16.300 1.00 75.81 86 GLY A CA 1
ATOM 681 C C . GLY A 1 86 ? 13.883 -1.225 -16.560 1.00 75.81 86 GLY A C 1
ATOM 682 O O . GLY A 1 86 ? 14.550 -1.529 -17.549 1.00 75.81 86 GLY A O 1
ATOM 683 N N . THR A 1 87 ? 14.326 -0.349 -15.652 1.00 74.75 87 THR A N 1
ATOM 684 C CA . THR A 1 87 ? 15.623 0.338 -15.777 1.00 74.75 87 THR A CA 1
ATOM 685 C C . THR A 1 87 ? 16.819 -0.590 -15.578 1.00 74.75 87 THR A C 1
ATOM 687 O O . THR A 1 87 ? 17.827 -0.418 -16.257 1.00 74.75 87 THR A O 1
ATOM 690 N N . THR A 1 88 ? 16.718 -1.588 -14.694 1.00 77.06 88 THR A N 1
ATOM 691 C CA . THR A 1 88 ? 17.814 -2.538 -14.441 1.00 77.06 88 THR A CA 1
ATOM 692 C C . THR A 1 88 ? 17.903 -3.611 -15.528 1.00 77.06 88 THR A C 1
ATOM 694 O O . THR A 1 88 ? 19.000 -3.991 -15.924 1.00 77.06 88 THR A O 1
ATOM 697 N N . ALA A 1 89 ? 16.761 -4.082 -16.039 1.00 74.12 89 ALA A N 1
ATOM 698 C CA . ALA A 1 89 ? 16.698 -5.139 -17.048 1.00 74.12 89 ALA A CA 1
ATOM 699 C C . ALA A 1 89 ? 16.805 -4.631 -18.500 1.00 74.12 89 ALA A C 1
ATOM 701 O O . ALA A 1 89 ? 16.908 -5.442 -19.418 1.00 74.12 89 ALA A O 1
ATOM 702 N N . GLY A 1 90 ? 16.733 -3.314 -18.738 1.00 69.44 90 GLY A N 1
ATOM 703 C CA . GLY A 1 90 ? 16.737 -2.733 -20.090 1.00 69.44 90 GLY A CA 1
ATOM 704 C C . GLY A 1 90 ? 15.526 -3.136 -20.944 1.00 69.44 90 GLY A C 1
ATOM 705 O O . GLY A 1 90 ? 15.560 -3.022 -22.169 1.00 69.44 90 GLY A O 1
ATOM 706 N N . ALA A 1 91 ? 14.465 -3.641 -20.311 1.00 73.12 91 ALA A N 1
ATOM 707 C CA . ALA A 1 91 ? 13.262 -4.120 -20.973 1.00 73.12 91 ALA A CA 1
ATOM 708 C C . ALA A 1 91 ? 12.243 -2.988 -21.161 1.00 73.12 91 ALA A C 1
ATOM 710 O O . ALA A 1 91 ? 12.129 -2.083 -20.336 1.00 73.12 91 ALA A O 1
ATOM 711 N N . ASP A 1 92 ? 11.467 -3.069 -22.243 1.00 76.19 92 ASP A N 1
ATOM 712 C CA . ASP A 1 92 ? 10.361 -2.145 -22.490 1.00 76.19 92 ASP A CA 1
ATOM 713 C C . ASP A 1 92 ? 9.354 -2.201 -21.329 1.00 76.19 92 ASP A C 1
ATOM 715 O O . ASP A 1 92 ? 8.915 -3.282 -20.918 1.00 76.19 92 ASP A O 1
ATOM 719 N N . LEU A 1 93 ? 8.972 -1.029 -20.819 1.00 70.12 93 LEU A N 1
ATOM 720 C CA . LEU A 1 93 ? 8.065 -0.859 -19.685 1.00 70.12 93 LEU A CA 1
ATOM 721 C C . LEU A 1 93 ? 6.731 -1.591 -19.921 1.00 70.12 93 LEU A C 1
ATOM 723 O O . LEU A 1 93 ? 6.144 -2.162 -19.005 1.00 70.12 93 LEU A O 1
ATOM 727 N N . THR A 1 94 ? 6.304 -1.663 -21.182 1.00 73.75 94 THR A N 1
ATOM 728 C CA . THR A 1 94 ? 5.096 -2.374 -21.617 1.00 73.75 94 THR A CA 1
ATOM 729 C C . THR A 1 94 ? 5.187 -3.886 -21.374 1.00 73.75 94 THR A C 1
ATOM 731 O O . THR A 1 94 ? 4.203 -4.519 -20.990 1.00 73.75 94 THR A O 1
ATOM 734 N N . LYS A 1 95 ? 6.373 -4.486 -21.557 1.00 76.81 95 LYS A N 1
ATOM 735 C CA . LYS A 1 95 ? 6.605 -5.919 -21.302 1.00 76.81 95 LYS A CA 1
ATOM 736 C C . LYS A 1 95 ? 6.636 -6.219 -19.807 1.00 76.81 95 LYS A C 1
ATOM 738 O O . LYS A 1 95 ? 6.103 -7.246 -19.394 1.00 76.81 95 LYS A O 1
ATOM 743 N N . VAL A 1 96 ? 7.194 -5.307 -19.010 1.00 79.69 96 VAL A N 1
ATOM 744 C CA . VAL A 1 96 ? 7.218 -5.425 -17.545 1.00 79.69 96 VAL A CA 1
ATOM 745 C C . VAL A 1 96 ? 5.795 -5.384 -16.990 1.00 79.69 96 VAL A C 1
ATOM 747 O O . VAL A 1 96 ? 5.403 -6.306 -16.285 1.00 79.69 96 VAL A O 1
ATOM 750 N N . TYR A 1 97 ? 4.969 -4.412 -17.394 1.00 77.25 97 TYR A N 1
ATOM 751 C CA . TYR A 1 97 ? 3.569 -4.355 -16.952 1.00 77.25 97 TYR A CA 1
ATOM 752 C C . TYR A 1 97 ? 2.745 -5.564 -17.390 1.00 77.25 97 TYR A C 1
ATOM 754 O O . TYR A 1 97 ? 1.877 -6.012 -16.644 1.00 77.25 97 TYR A O 1
ATOM 762 N N . LYS A 1 98 ? 3.030 -6.139 -18.564 1.00 78.94 98 LYS A N 1
ATOM 763 C CA . LYS A 1 98 ? 2.380 -7.381 -18.992 1.00 78.94 98 LYS A CA 1
ATOM 764 C C . LYS A 1 98 ? 2.736 -8.550 -18.068 1.00 78.94 98 LYS A C 1
ATOM 766 O O . LYS A 1 98 ? 1.845 -9.318 -17.719 1.00 78.94 98 LYS A O 1
ATOM 771 N N . GLY A 1 99 ? 3.991 -8.645 -17.626 1.00 80.56 99 GLY A N 1
ATOM 772 C CA . GLY A 1 99 ? 4.431 -9.640 -16.642 1.00 80.56 99 GLY A CA 1
ATOM 773 C C . GLY A 1 99 ? 3.837 -9.416 -15.248 1.00 80.56 99 GLY A C 1
ATOM 774 O O . GLY A 1 99 ? 3.354 -10.358 -14.628 1.00 80.56 99 GLY A O 1
ATOM 775 N N . THR A 1 100 ? 3.799 -8.170 -14.776 1.00 81.56 100 THR A N 1
ATOM 776 C CA . THR A 1 100 ? 3.304 -7.831 -13.430 1.00 81.56 100 THR A CA 1
ATOM 777 C C . THR A 1 100 ? 1.778 -7.811 -13.339 1.00 81.56 100 THR A C 1
ATOM 779 O O . THR A 1 100 ? 1.234 -7.884 -12.242 1.00 81.56 100 THR A O 1
ATOM 782 N N . SER A 1 101 ? 1.067 -7.773 -14.471 1.00 82.00 101 SER A N 1
ATOM 783 C CA . SER A 1 101 ? -0.401 -7.708 -14.511 1.00 82.00 101 SER A CA 1
ATOM 784 C C . SER A 1 101 ? -1.087 -8.793 -13.673 1.00 82.00 101 SER A C 1
ATOM 786 O O . SER A 1 101 ? -2.051 -8.494 -12.971 1.00 82.00 101 SER A O 1
ATOM 788 N N . ILE A 1 102 ? -0.555 -10.022 -13.668 1.00 86.50 102 ILE A N 1
ATOM 789 C CA . ILE A 1 102 ? -1.095 -11.135 -12.873 1.00 86.50 102 ILE A CA 1
ATOM 790 C C . ILE A 1 102 ? -1.010 -10.859 -11.364 1.00 86.50 102 ILE A C 1
ATOM 792 O O . ILE A 1 102 ? -1.944 -11.154 -10.620 1.00 86.50 102 ILE A O 1
ATOM 796 N N . LEU A 1 103 ? 0.079 -10.225 -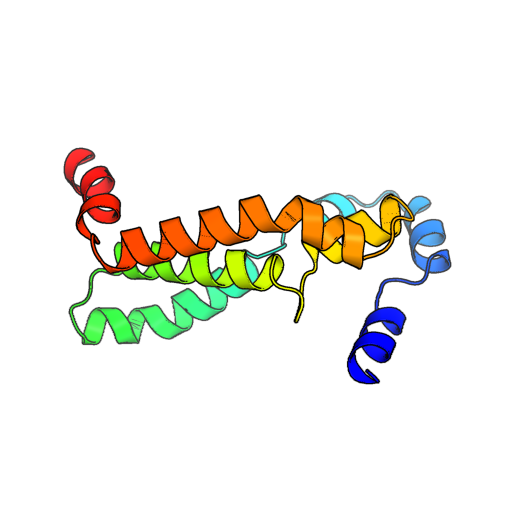10.922 1.00 84.56 103 LEU A N 1
ATOM 797 C CA . LEU A 1 103 ? 0.316 -9.868 -9.526 1.00 84.56 103 LEU A CA 1
ATOM 798 C C . LEU A 1 103 ? -0.550 -8.674 -9.115 1.00 84.56 103 LEU A C 1
ATOM 800 O O . LEU A 1 103 ? -1.144 -8.685 -8.040 1.00 84.56 103 LEU A O 1
ATOM 804 N N . THR A 1 104 ? -0.695 -7.683 -9.996 1.00 85.31 104 THR A N 1
ATOM 805 C CA . THR A 1 104 ? -1.589 -6.543 -9.768 1.00 85.31 104 THR A CA 1
ATOM 806 C C . THR A 1 104 ? -3.038 -6.997 -9.598 1.00 85.31 104 THR A C 1
ATOM 808 O O . THR A 1 104 ? -3.721 -6.537 -8.687 1.00 85.31 104 THR A O 1
ATOM 811 N N . ILE A 1 105 ? -3.508 -7.924 -10.437 1.00 87.38 105 ILE A N 1
ATOM 812 C CA . ILE A 1 105 ? -4.870 -8.466 -10.343 1.00 87.38 105 ILE A CA 1
ATOM 813 C C . ILE A 1 105 ? -5.055 -9.223 -9.024 1.00 87.38 105 ILE A C 1
ATOM 815 O O . ILE A 1 105 ? -6.047 -8.998 -8.335 1.00 87.38 105 ILE A O 1
ATOM 819 N N . ALA A 1 106 ? -4.096 -10.066 -8.632 1.00 88.12 106 ALA A N 1
ATOM 820 C CA . ALA A 1 106 ? -4.162 -10.801 -7.370 1.00 88.12 106 ALA A CA 1
ATOM 821 C C . ALA A 1 106 ? -4.232 -9.868 -6.146 1.00 88.12 106 ALA A C 1
ATOM 823 O O . ALA A 1 106 ? -5.031 -10.108 -5.239 1.00 88.12 106 ALA A O 1
ATOM 824 N N . LEU A 1 107 ? -3.456 -8.777 -6.139 1.00 87.81 107 LEU A N 1
ATOM 825 C CA . LEU A 1 107 ? -3.503 -7.764 -5.079 1.00 87.81 107 LEU A CA 1
ATOM 826 C C . LEU A 1 107 ? -4.881 -7.105 -4.992 1.00 87.81 107 LEU A C 1
ATOM 828 O O . LEU A 1 107 ? -5.474 -7.078 -3.918 1.00 87.81 107 LEU A O 1
ATOM 832 N N . VAL A 1 108 ? -5.425 -6.650 -6.123 1.00 88.75 108 VAL A N 1
ATOM 833 C CA . VAL A 1 108 ? -6.748 -6.009 -6.171 1.00 88.75 10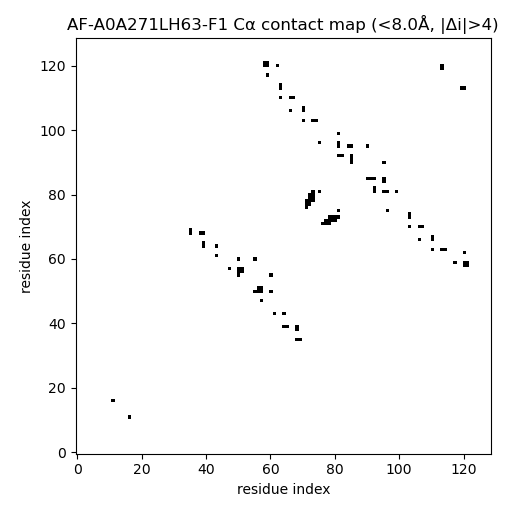8 VAL A CA 1
ATOM 834 C C . VAL A 1 108 ? -7.843 -6.964 -5.694 1.00 88.75 108 VAL A C 1
ATOM 836 O O . VAL A 1 108 ? -8.679 -6.577 -4.880 1.00 88.75 108 VAL A O 1
ATOM 839 N N . VAL A 1 109 ? -7.822 -8.221 -6.143 1.00 90.31 109 VAL A N 1
ATOM 840 C CA . VAL A 1 109 ? -8.785 -9.244 -5.707 1.00 90.31 109 VAL A CA 1
ATOM 841 C C . VAL A 1 109 ? -8.695 -9.470 -4.199 1.00 90.31 109 VAL A C 1
ATOM 843 O O . VAL A 1 109 ? -9.722 -9.497 -3.522 1.00 90.31 109 VAL A O 1
ATOM 846 N N . THR A 1 110 ? -7.482 -9.574 -3.656 1.00 86.81 110 THR A N 1
ATOM 847 C CA . THR A 1 110 ? -7.266 -9.777 -2.217 1.00 86.81 110 THR A CA 1
ATOM 848 C C . THR A 1 110 ? -7.764 -8.581 -1.403 1.00 86.81 110 THR A C 1
ATOM 850 O O . THR A 1 110 ? -8.426 -8.760 -0.383 1.00 86.81 110 THR A O 1
ATOM 853 N N . THR A 1 111 ? -7.516 -7.356 -1.870 1.00 87.38 111 THR A N 1
ATOM 854 C CA . THR A 1 111 ? -8.008 -6.133 -1.221 1.00 87.38 111 THR A CA 1
ATOM 855 C C . THR A 1 111 ? -9.530 -6.068 -1.210 1.00 87.38 111 THR A C 1
ATOM 857 O O . THR A 1 111 ? -10.121 -5.799 -0.168 1.00 87.38 111 THR A O 1
ATOM 860 N N . VAL A 1 112 ? -10.184 -6.361 -2.337 1.00 87.81 112 VAL A N 1
ATOM 861 C CA . VAL A 1 112 ? -11.653 -6.398 -2.415 1.00 87.81 112 VAL A CA 1
ATOM 862 C C . VAL A 1 112 ? -12.218 -7.468 -1.481 1.00 87.81 112 VAL A C 1
ATOM 864 O O . VAL A 1 112 ? -13.184 -7.209 -0.765 1.00 87.81 112 VAL A O 1
ATOM 867 N N . LEU A 1 113 ? -11.587 -8.643 -1.421 1.00 87.00 113 LEU A N 1
ATOM 868 C CA . LEU A 1 113 ? -12.001 -9.722 -0.529 1.00 87.00 113 LEU A CA 1
ATOM 869 C C . LEU A 1 113 ? -11.915 -9.312 0.951 1.00 87.00 113 LEU A C 1
ATOM 871 O O . LEU A 1 113 ? -12.837 -9.595 1.711 1.00 87.00 113 LEU A O 1
ATOM 875 N N . LEU A 1 114 ? -10.857 -8.605 1.354 1.00 83.94 114 LEU A N 1
ATOM 876 C CA . LEU A 1 114 ? -10.676 -8.117 2.729 1.00 83.94 114 LEU A CA 1
ATOM 877 C C . LEU A 1 114 ? -11.622 -6.972 3.112 1.00 83.94 114 LEU A C 1
ATOM 879 O O . LEU A 1 114 ? -11.955 -6.821 4.288 1.00 83.94 114 LEU A O 1
ATOM 883 N N . ILE A 1 115 ? -12.071 -6.177 2.138 1.00 82.38 115 ILE A N 1
ATOM 884 C CA . ILE A 1 115 ? -13.103 -5.156 2.360 1.00 82.38 115 ILE A CA 1
ATOM 885 C C . ILE A 1 115 ? -14.462 -5.821 2.619 1.00 82.38 115 ILE A C 1
ATOM 887 O O . ILE A 1 115 ? -15.183 -5.392 3.516 1.00 82.38 115 ILE A O 1
ATOM 891 N N . ILE A 1 116 ? -14.805 -6.873 1.866 1.00 81.44 116 ILE A N 1
ATOM 892 C CA . ILE A 1 116 ? -16.091 -7.584 1.997 1.00 81.44 116 ILE A CA 1
ATOM 893 C C . ILE A 1 116 ? -16.110 -8.483 3.241 1.00 81.44 116 ILE A C 1
ATOM 895 O O . ILE A 1 116 ? -17.125 -8.565 3.930 1.00 81.44 116 ILE A O 1
ATOM 899 N N . PHE A 1 117 ? -14.990 -9.139 3.548 1.00 80.06 117 PHE A N 1
ATOM 900 C CA . PHE A 1 117 ? -14.851 -10.060 4.675 1.00 80.06 117 PHE A CA 1
ATOM 901 C C . PHE A 1 117 ? -13.819 -9.541 5.691 1.00 80.06 117 PHE A C 1
ATOM 903 O O . PHE A 1 117 ? -12.734 -10.119 5.824 1.00 80.06 117 PHE A O 1
ATOM 910 N N . PRO A 1 118 ? -14.154 -8.499 6.481 1.00 70.75 118 PRO A N 1
ATOM 911 C CA . PRO A 1 118 ? -13.267 -7.975 7.525 1.00 70.75 118 PRO A CA 1
ATOM 912 C C . PRO A 1 118 ? -12.943 -9.026 8.596 1.00 70.75 118 PRO A C 1
ATOM 914 O O . PRO A 1 118 ? -11.908 -8.956 9.256 1.00 70.75 118 PRO A O 1
ATOM 917 N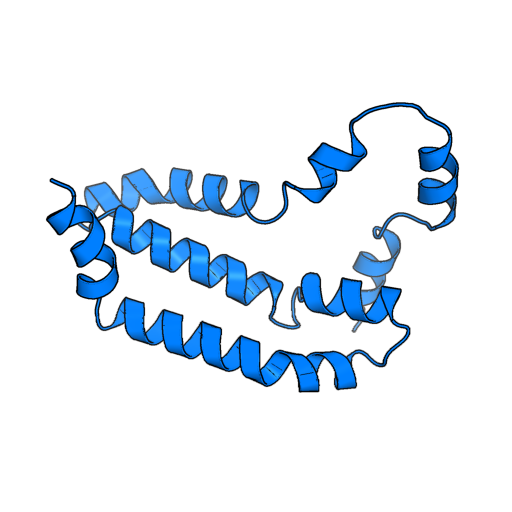 N . GLN A 1 119 ? -13.801 -10.043 8.736 1.00 67.88 119 GLN A N 1
ATOM 918 C CA . GLN A 1 119 ? -13.589 -11.171 9.638 1.00 67.88 119 GLN A CA 1
ATOM 919 C C . GLN A 1 119 ? -12.302 -11.945 9.338 1.00 67.88 119 GLN A C 1
ATOM 921 O O . GLN A 1 119 ? -11.721 -12.472 10.274 1.00 67.88 119 GLN A O 1
ATOM 926 N N . ILE A 1 120 ? -11.798 -11.975 8.098 1.00 65.50 120 ILE A N 1
ATOM 927 C CA . ILE A 1 120 ? -10.527 -12.654 7.780 1.00 65.50 120 ILE A CA 1
ATOM 928 C C . ILE A 1 120 ? -9.345 -11.920 8.431 1.00 65.50 120 ILE A C 1
ATOM 930 O O . ILE A 1 120 ? -8.441 -12.554 8.970 1.00 65.50 120 ILE A O 1
ATOM 934 N N . ALA A 1 121 ? -9.375 -10.583 8.437 1.00 63.62 121 ALA A N 1
ATOM 935 C CA . ALA A 1 121 ? -8.351 -9.764 9.084 1.00 63.62 121 ALA A CA 1
ATOM 936 C C . ALA A 1 121 ? -8.449 -9.806 10.619 1.00 63.62 121 ALA A C 1
ATOM 938 O O . ALA A 1 121 ? -7.433 -9.709 11.302 1.00 63.62 121 ALA A O 1
ATOM 939 N N . LEU A 1 122 ? -9.661 -9.967 11.158 1.00 66.44 122 LEU A N 1
ATOM 940 C CA . LEU A 1 122 ? -9.936 -9.974 12.600 1.00 66.44 122 LEU A CA 1
ATOM 941 C C . LEU A 1 122 ? -9.879 -11.372 13.233 1.00 66.44 122 LEU A C 1
ATOM 943 O O . LEU A 1 122 ? -9.721 -11.482 14.448 1.00 66.44 122 LEU A O 1
ATOM 947 N N . TRP A 1 123 ? -9.948 -12.438 12.433 1.00 68.44 123 TRP A N 1
ATOM 948 C CA . TRP A 1 123 ? -9.888 -13.820 12.911 1.00 68.44 123 TRP A CA 1
ATOM 949 C C . TRP A 1 123 ? -8.541 -14.151 13.560 1.00 68.44 123 TRP A C 1
ATOM 951 O O . TRP A 1 123 ? -8.498 -14.767 14.626 1.00 68.44 123 TRP A O 1
ATOM 961 N N . LEU A 1 124 ? -7.440 -13.694 12.955 1.00 60.97 124 LEU A N 1
ATOM 962 C CA . LEU A 1 124 ? -6.098 -13.956 13.470 1.00 60.97 124 LEU A CA 1
ATOM 963 C C . LEU A 1 124 ? -5.834 -13.227 14.813 1.00 60.97 124 LEU A C 1
ATOM 965 O O . LEU A 1 124 ? -5.424 -13.898 15.760 1.00 60.97 124 LEU A O 1
ATOM 969 N N . PRO A 1 125 ? -6.143 -11.919 14.977 1.00 65.00 125 PRO A N 1
ATOM 970 C CA . PRO A 1 125 ? -6.079 -11.244 16.278 1.00 65.00 125 PRO A CA 1
ATOM 971 C C . PRO A 1 125 ? -7.035 -11.812 17.335 1.00 65.00 125 PRO A C 1
ATOM 973 O O . PRO A 1 125 ? -6.679 -11.858 18.510 1.00 65.00 125 PRO A O 1
ATOM 976 N N . ALA A 1 126 ? -8.243 -12.236 16.946 1.00 66.38 126 ALA A N 1
ATOM 977 C CA . ALA A 1 126 ? -9.229 -12.786 17.879 1.00 66.38 126 ALA A CA 1
ATOM 978 C C . ALA A 1 126 ? -8.821 -14.157 18.442 1.00 66.38 126 ALA A C 1
ATOM 980 O O . ALA A 1 126 ? -9.210 -14.487 19.557 1.00 66.38 126 ALA A O 1
ATOM 981 N N . THR A 1 127 ? -8.026 -14.927 17.692 1.00 68.00 127 THR A N 1
ATOM 982 C CA . THR A 1 127 ? -7.541 -16.260 18.095 1.00 68.00 127 THR A CA 1
ATOM 983 C C . THR A 1 127 ? -6.226 -16.202 18.892 1.00 68.00 127 THR A C 1
ATOM 985 O O . THR A 1 127 ? -5.887 -17.164 19.569 1.00 68.00 127 THR A O 1
ATOM 988 N N . MET A 1 128 ? -5.476 -15.091 18.834 1.00 60.22 128 MET A N 1
ATOM 989 C CA . MET A 1 128 ? -4.237 -14.888 19.614 1.00 60.22 128 MET A CA 1
ATOM 990 C C . MET A 1 128 ? -4.455 -14.267 21.010 1.00 60.22 128 MET A C 1
ATOM 992 O O . MET A 1 128 ? -3.477 -13.953 21.690 1.00 60.22 128 MET A O 1
ATOM 996 N N . ARG A 1 129 ? -5.709 -14.063 21.431 1.00 49.31 129 ARG A N 1
ATOM 997 C CA . ARG A 1 129 ? -6.068 -13.731 22.820 1.00 49.31 129 ARG A CA 1
ATOM 998 C C . ARG A 1 129 ? -6.246 -14.996 23.646 1.00 49.31 129 ARG A C 1
ATOM 1000 O O . ARG A 1 129 ? -5.866 -14.942 24.834 1.00 49.31 129 ARG A O 1
#

pLDDT: mean 72.93, std 15.0, range [28.45, 91.94]

Sequence (129 aa):
MRVQREFRADLVPPRAICRYGRTRRPSFVISTFMDEIPLLLLTLQLTFPLITSLGFDPIWFGVVSMMMVTIGLVFPPVGLVAFVVGTTAGADLTKVYKGTSILTIALVVTTVLLIIFPQIALWLPATMR

Secondary structure (DSSP, 8-state):
--HHHHHHHHS--HHHHHHHTTS--THHHHHHH-SSHHHHHHHHHHHHHHHHHTT--HHHHHHHHHHHHHHHHHSTTT-HHHHHHHHHHT--HHHHHHHHHHHHHHHHHHHHHHHH-HHHHHHHHHH--

Solvent-accessible surface area (backbone atoms only — not comparable to full-atom values): 7666 Å² total; per-residue (Å²): 127,64,72,68,53,58,60,56,68,71,50,73,51,74,69,56,57,64,56,49,77,75,54,97,59,80,59,67,62,57,69,69,68,56,65,68,55,64,60,48,50,54,54,47,64,68,44,47,67,55,39,58,74,71,71,48,64,67,66,54,51,51,54,53,52,49,50,54,53,55,49,49,38,61,38,78,95,63,10,51,63,54,48,51,52,23,68,75,67,74,44,60,60,69,59,47,51,62,65,46,44,66,57,54,51,52,50,52,52,53,50,54,49,46,70,77,39,49,62,70,68,46,48,60,64,66,71,73,110

Mean predicted aligned error: 11.88 Å

Radius of gyration: 18.8 Å; Cα contacts (8 Å, |Δi|>4): 60; chains: 1; bounding box: 50×32×45 Å

InterPro domains:
  IPR004681 TRAP transporter large membrane protein DctM [PTHR33362] (28-128)
  IPR010656 TRAP C4-dicarboxylate transport system permease DctM subunit [PF06808] (27-120)